Protein AF-A0A1F9Q7R7-F1 (afdb_monomer_lite)

Radius of gyration: 13.86 Å; chains: 1; bounding box: 33×19×38 Å

Secondary structure (DSSP, 8-state):
-EEEEEEETTTTEEEEEEEEEPP-SSSS--EEEEEEESSS--EEEEEE-TT--HHHHHHHHHHHHHHHHSTT-SEEEEEETTTTEEEEEE-

pLDDT: mean 95.96, std 4.33, range [73.25, 98.69]

Foldseek 3Di:
DDWDWDADDVVRKTKTKDWDFDDDPQDRGKIWMWIDIPVGFIEIEIEQDQPHDPVRVVVLVVVQVVPQPDPGHQKYWGHYNNVRDTDMDHD

Sequence (91 aa):
MRHKNIYYDTDDITEAQTEELFLCGSCRGLLKVVSRTTKNPACLGIEIPLHACDACRSLGYSIYEEAQVKEGYRFAQFINRRDKEYSRHGF

Structure (mmCIF, N/CA/C/O backbone):
data_AF-A0A1F9Q7R7-F1
#
_entry.id   AF-A0A1F9Q7R7-F1
#
loop_
_atom_site.group_PDB
_atom_site.id
_atom_site.type_symbol
_atom_site.label_atom_id
_atom_site.label_alt_id
_atom_site.label_comp_id
_atom_site.label_asym_id
_atom_site.label_entity_id
_atom_site.label_seq_id
_atom_site.pdbx_PDB_ins_code
_atom_site.Cartn_x
_atom_site.Cartn_y
_atom_site.Cartn_z
_atom_site.occupancy
_atom_site.B_iso_or_equiv
_atom_site.auth_seq_id
_atom_site.auth_comp_id
_atom_site.auth_asym_id
_atom_site.auth_atom_id
_atom_site.pdbx_PDB_model_num
ATOM 1 N N . MET A 1 1 ? -9.502 -9.637 -5.427 1.00 92.88 1 MET A N 1
ATOM 2 C CA . MET A 1 1 ? -8.216 -9.296 -6.070 1.00 92.88 1 MET A CA 1
ATOM 3 C C . MET A 1 1 ? -8.505 -8.737 -7.450 1.00 92.88 1 MET A C 1
ATOM 5 O O . MET A 1 1 ? -9.425 -9.226 -8.097 1.00 92.88 1 MET A O 1
ATOM 9 N N . ARG A 1 2 ? -7.775 -7.706 -7.876 1.00 97.69 2 ARG A N 1
ATOM 10 C CA . ARG A 1 2 ? -7.893 -7.096 -9.204 1.00 97.69 2 ARG A CA 1
ATOM 11 C C . ARG A 1 2 ? -6.508 -6.972 -9.826 1.00 97.69 2 ARG A C 1
ATOM 13 O O . ARG A 1 2 ? -5.570 -6.561 -9.152 1.00 97.69 2 ARG A O 1
ATOM 20 N N . HIS A 1 3 ? -6.408 -7.274 -11.115 1.00 97.88 3 HIS A N 1
ATOM 21 C CA . HIS A 1 3 ? -5.190 -7.073 -11.895 1.00 97.88 3 HIS A CA 1
ATOM 22 C C . HIS A 1 3 ? -5.394 -5.937 -12.893 1.00 97.88 3 HIS A C 1
ATOM 24 O O . HIS A 1 3 ? -6.472 -5.801 -13.479 1.00 97.88 3 HIS A O 1
ATOM 30 N N . LYS A 1 4 ? -4.361 -5.121 -13.083 1.00 97.50 4 LYS A N 1
ATOM 31 C CA . LYS A 1 4 ? -4.307 -4.063 -14.090 1.00 97.50 4 LYS A CA 1
ATOM 32 C C . LYS A 1 4 ? -2.984 -4.148 -14.837 1.00 97.50 4 LYS A C 1
ATOM 34 O O . LYS A 1 4 ? -1.948 -4.392 -14.226 1.00 97.50 4 LYS A O 1
ATOM 39 N N . ASN A 1 5 ? -3.043 -3.865 -16.131 1.00 96.94 5 ASN A N 1
ATOM 40 C CA . ASN A 1 5 ? -1.877 -3.546 -16.941 1.00 96.94 5 ASN A CA 1
ATOM 41 C C . ASN A 1 5 ? -2.035 -2.089 -17.378 1.00 96.94 5 ASN A C 1
ATOM 43 O O . ASN A 1 5 ? -3.043 -1.750 -17.999 1.00 96.94 5 ASN A O 1
ATOM 47 N N . ILE A 1 6 ? -1.099 -1.231 -16.985 1.00 96.31 6 ILE A N 1
ATOM 48 C CA . ILE A 1 6 ? -1.148 0.214 -17.219 1.00 96.31 6 ILE A CA 1
ATOM 49 C C . ILE A 1 6 ? 0.033 0.570 -18.116 1.00 96.31 6 ILE A C 1
ATOM 51 O O . ILE A 1 6 ? 1.163 0.198 -17.812 1.00 96.31 6 ILE A O 1
ATOM 55 N N . TYR A 1 7 ? -0.233 1.258 -19.221 1.00 96.62 7 TYR A N 1
ATOM 56 C CA . TYR A 1 7 ? 0.795 1.724 -20.146 1.00 96.62 7 TYR A CA 1
ATOM 57 C C . TYR A 1 7 ? 0.968 3.237 -20.006 1.00 96.62 7 TYR A C 1
ATOM 59 O O . TYR A 1 7 ? -0.017 3.975 -20.051 1.00 96.62 7 TYR A O 1
ATOM 67 N N . TYR A 1 8 ? 2.213 3.670 -19.829 1.00 94.62 8 TYR A N 1
ATOM 68 C CA . TYR A 1 8 ? 2.630 5.066 -19.764 1.00 94.62 8 TYR A CA 1
ATOM 69 C C . TYR A 1 8 ? 3.435 5.372 -21.032 1.00 94.62 8 TYR A C 1
ATOM 71 O O . TYR A 1 8 ? 4.548 4.871 -21.196 1.00 94.62 8 TYR A O 1
ATOM 79 N N . ASP A 1 9 ? 2.862 6.164 -21.935 1.00 95.06 9 ASP A N 1
ATOM 80 C CA . ASP A 1 9 ? 3.350 6.391 -23.299 1.00 95.06 9 ASP A CA 1
ATOM 81 C C . ASP A 1 9 ? 4.578 7.303 -23.376 1.00 95.06 9 ASP A C 1
ATOM 83 O O . ASP A 1 9 ? 5.470 7.039 -24.177 1.00 95.06 9 ASP A O 1
ATOM 87 N N . THR A 1 10 ? 4.667 8.320 -22.516 1.00 94.19 10 THR A N 1
ATOM 88 C CA . THR A 1 10 ? 5.809 9.253 -22.486 1.00 94.19 10 THR A CA 1
ATOM 89 C C . THR A 1 10 ? 7.145 8.545 -22.267 1.00 94.19 10 THR A C 1
ATOM 91 O O . THR A 1 10 ? 8.141 8.894 -22.897 1.00 94.19 10 THR A O 1
ATOM 94 N N . ASP A 1 11 ? 7.161 7.543 -21.385 1.00 92.12 11 ASP A N 1
ATOM 95 C CA . ASP A 1 11 ? 8.378 6.831 -20.995 1.00 92.12 11 ASP A CA 1
ATOM 96 C C . ASP A 1 11 ? 8.445 5.405 -21.559 1.00 92.12 11 ASP A C 1
ATOM 98 O O . ASP A 1 11 ? 9.408 4.700 -21.262 1.00 92.12 11 ASP A O 1
ATOM 102 N N . ASP A 1 12 ? 7.456 4.952 -22.333 1.00 94.00 12 ASP A N 1
ATOM 103 C CA . ASP A 1 12 ? 7.325 3.555 -22.780 1.00 94.00 12 ASP A CA 1
ATOM 104 C C . ASP A 1 12 ? 7.477 2.557 -21.607 1.00 94.00 12 ASP A C 1
ATOM 106 O O . ASP A 1 12 ? 8.376 1.709 -21.538 1.00 94.00 12 ASP A O 1
ATOM 110 N N . ILE A 1 13 ? 6.635 2.734 -20.584 1.00 95.88 13 ILE A N 1
ATOM 111 C CA . ILE A 1 13 ? 6.615 1.895 -19.380 1.00 95.88 13 ILE A CA 1
ATOM 112 C C . ILE A 1 13 ? 5.301 1.130 -19.336 1.00 95.88 13 ILE A C 1
ATOM 114 O O . ILE A 1 13 ? 4.224 1.716 -19.390 1.00 95.88 13 ILE A O 1
ATOM 118 N N . THR A 1 14 ? 5.386 -0.185 -19.141 1.00 96.88 14 THR A N 1
ATOM 119 C CA . THR A 1 14 ? 4.221 -0.995 -18.771 1.00 96.88 14 THR A CA 1
ATOM 120 C C . THR A 1 14 ? 4.324 -1.383 -17.305 1.00 96.88 14 THR A C 1
ATOM 122 O O . THR A 1 14 ? 5.327 -1.954 -16.878 1.00 96.88 14 THR A O 1
ATOM 125 N N . GLU A 1 15 ? 3.284 -1.089 -16.535 1.00 97.25 15 GLU A N 1
ATOM 126 C CA . GLU A 1 15 ? 3.106 -1.502 -15.149 1.00 97.25 15 GLU A CA 1
ATOM 127 C C . GLU A 1 15 ? 2.111 -2.661 -15.070 1.00 97.25 15 GLU A C 1
ATOM 129 O O . GLU A 1 15 ? 0.973 -2.552 -15.527 1.00 97.25 15 GLU A O 1
ATOM 134 N N . ALA A 1 16 ? 2.520 -3.751 -14.426 1.00 97.94 16 ALA A N 1
ATOM 135 C CA . ALA A 1 16 ? 1.618 -4.795 -13.968 1.00 97.94 16 ALA A CA 1
ATOM 136 C C . ALA A 1 16 ? 1.314 -4.555 -12.484 1.00 97.94 16 ALA A C 1
ATOM 138 O O . ALA A 1 16 ? 2.195 -4.672 -11.628 1.00 97.94 16 ALA A O 1
ATOM 139 N N . GLN A 1 17 ? 0.060 -4.229 -12.187 1.00 98.06 17 GLN A N 1
ATOM 140 C CA . GLN A 1 17 ? -0.404 -3.876 -10.852 1.00 98.06 17 GLN A CA 1
ATOM 141 C C . GLN A 1 17 ? -1.414 -4.910 -10.347 1.00 98.06 17 GLN A C 1
ATOM 143 O O . GLN A 1 17 ? -2.354 -5.294 -11.046 1.00 98.06 17 GLN A O 1
ATOM 148 N N . THR A 1 18 ? -1.222 -5.359 -9.112 1.00 98.31 18 THR A N 1
ATOM 149 C CA . THR A 1 18 ? -2.114 -6.273 -8.400 1.00 98.31 18 THR A CA 1
ATOM 150 C C . THR A 1 18 ? -2.662 -5.578 -7.163 1.00 98.31 18 THR A C 1
ATOM 152 O O . THR A 1 18 ? -1.898 -5.197 -6.282 1.00 98.31 18 THR A O 1
ATOM 155 N N . GLU A 1 19 ? -3.982 -5.430 -7.095 1.00 98.25 19 GLU A N 1
ATOM 156 C CA . GLU A 1 19 ? -4.703 -4.821 -5.978 1.00 98.25 19 GLU A CA 1
ATOM 157 C C . GLU A 1 19 ? -5.447 -5.901 -5.176 1.00 98.25 19 GLU A C 1
ATOM 159 O O . GLU A 1 19 ? -6.296 -6.643 -5.691 1.00 98.25 19 GLU A O 1
ATOM 164 N N . GLU A 1 20 ? -5.154 -5.972 -3.884 1.00 98.25 20 GLU A N 1
ATOM 165 C CA . GLU A 1 20 ? -5.762 -6.878 -2.918 1.00 98.25 20 GLU A CA 1
ATOM 166 C C . GLU A 1 20 ? -6.456 -6.055 -1.832 1.00 98.25 20 GLU A C 1
ATOM 168 O O . GLU A 1 20 ? -5.816 -5.329 -1.076 1.00 98.25 20 GLU A O 1
ATOM 173 N N . LEU A 1 21 ? -7.782 -6.163 -1.755 1.00 97.69 21 LEU A N 1
ATOM 174 C CA . LEU A 1 21 ? -8.560 -5.603 -0.656 1.00 97.69 21 LEU A CA 1
ATOM 175 C C . LEU A 1 21 ? -8.870 -6.725 0.335 1.00 97.69 21 LEU A C 1
ATOM 177 O O . LEU A 1 21 ? -9.500 -7.717 -0.038 1.00 97.69 21 LEU A O 1
ATOM 181 N N . PHE A 1 22 ? -8.442 -6.567 1.583 1.00 96.81 22 PHE A N 1
ATOM 182 C CA . PHE A 1 22 ? -8.766 -7.509 2.648 1.00 96.81 22 PHE A CA 1
ATOM 183 C C . PHE A 1 22 ? -10.241 -7.389 3.019 1.00 96.81 22 PHE A C 1
ATOM 185 O O . PHE A 1 22 ? -10.697 -6.331 3.451 1.00 96.81 22 PHE A O 1
ATOM 192 N N . LEU A 1 23 ? -10.984 -8.485 2.866 1.00 96.31 23 LEU A N 1
ATOM 193 C CA . LEU A 1 23 ? -12.394 -8.525 3.227 1.00 96.31 23 LEU A CA 1
ATOM 194 C C . LEU A 1 23 ? -12.536 -8.411 4.749 1.00 96.31 23 LEU A C 1
ATOM 196 O O . LEU A 1 23 ? -12.065 -9.267 5.494 1.00 96.31 23 LEU A O 1
ATOM 200 N N . CYS A 1 24 ? -13.192 -7.348 5.206 1.00 97.25 24 CYS A N 1
ATOM 201 C CA . CYS A 1 24 ? -13.409 -7.079 6.619 1.00 97.25 24 CYS A CA 1
ATOM 202 C C . CYS A 1 24 ? -14.899 -6.857 6.880 1.00 97.25 24 CYS A C 1
ATOM 204 O O . CYS A 1 24 ? -15.544 -6.092 6.17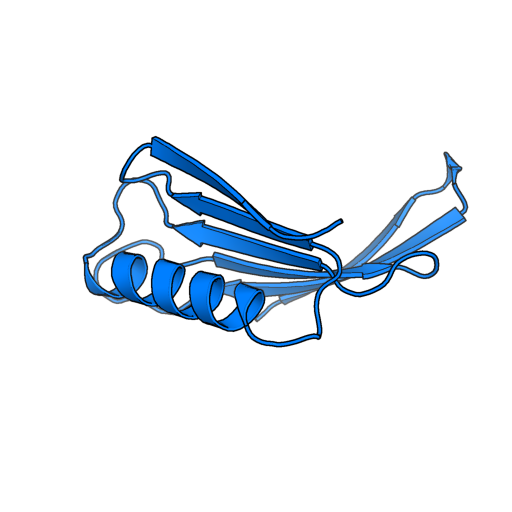2 1.00 97.25 24 CYS A O 1
ATOM 206 N N . GLY A 1 25 ? -15.437 -7.487 7.927 1.00 97.38 25 GLY A N 1
ATOM 207 C CA . GLY A 1 25 ? -16.827 -7.278 8.348 1.00 97.38 25 GLY A CA 1
ATOM 208 C C . GLY A 1 25 ? -17.067 -5.978 9.126 1.00 97.38 25 GLY A C 1
ATOM 209 O O . GLY A 1 25 ? -18.211 -5.655 9.419 1.00 97.38 25 GLY A O 1
ATOM 210 N N . SER A 1 26 ? -16.009 -5.242 9.488 1.00 97.88 26 SER A N 1
ATOM 211 C CA . SER A 1 26 ? -16.090 -4.097 10.415 1.00 97.88 26 SER A CA 1
ATOM 212 C C . SER A 1 26 ? -15.610 -2.769 9.826 1.00 97.88 26 SER A C 1
ATOM 214 O O . SER A 1 26 ? -15.772 -1.732 10.460 1.00 97.88 26 SER A O 1
ATOM 216 N N . CYS A 1 27 ? -14.982 -2.770 8.649 1.00 97.81 27 CYS A N 1
ATOM 217 C CA . CYS A 1 27 ? -14.550 -1.553 7.957 1.00 97.81 27 CYS A CA 1
ATOM 218 C C . CYS A 1 27 ? -14.368 -1.825 6.454 1.00 97.81 27 CYS A C 1
ATOM 220 O O . CYS A 1 27 ? -14.555 -2.951 6.002 1.00 97.81 27 CYS A O 1
ATOM 222 N N . ARG A 1 28 ? -13.940 -0.815 5.679 1.00 96.38 28 ARG A N 1
ATOM 223 C CA . ARG A 1 28 ? -13.672 -0.949 4.228 1.00 96.38 28 ARG A CA 1
ATOM 224 C C . ARG A 1 28 ? -12.615 -2.017 3.891 1.00 96.38 28 ARG A C 1
ATOM 226 O O . ARG A 1 28 ? -12.550 -2.456 2.749 1.00 96.38 28 ARG A O 1
ATOM 233 N N . GLY A 1 29 ? -11.789 -2.407 4.859 1.00 97.94 29 GLY A N 1
ATOM 234 C CA . GLY A 1 29 ? -10.674 -3.320 4.645 1.00 97.94 29 GLY A CA 1
ATOM 235 C C . GLY A 1 29 ? -9.373 -2.607 4.281 1.00 97.94 29 GLY A C 1
ATOM 236 O O . GLY A 1 29 ? -9.370 -1.474 3.790 1.00 97.94 29 GLY A O 1
ATOM 237 N N . LEU A 1 30 ? -8.262 -3.287 4.556 1.00 98.38 30 LEU A N 1
ATOM 238 C CA . LEU A 1 30 ? -6.912 -2.877 4.177 1.00 98.38 30 LEU A CA 1
ATOM 239 C C . LEU A 1 30 ? -6.728 -3.046 2.663 1.00 98.38 30 LEU A C 1
ATOM 241 O O . LEU A 1 30 ? -7.064 -4.102 2.126 1.00 98.38 30 LEU A O 1
ATOM 245 N N . LEU A 1 31 ? -6.175 -2.040 1.987 1.00 98.62 31 LEU A N 1
ATOM 246 C CA . LEU A 1 31 ? -5.775 -2.156 0.585 1.00 98.62 31 LEU A CA 1
ATOM 247 C C . LEU A 1 31 ? -4.272 -2.422 0.507 1.00 98.62 31 LEU A C 1
ATOM 249 O O . LEU A 1 31 ? -3.474 -1.682 1.077 1.00 98.62 31 LEU A O 1
ATOM 253 N N . LYS A 1 32 ? -3.896 -3.452 -0.241 1.00 98.44 32 LYS A N 1
ATOM 254 C CA . LYS A 1 32 ? -2.522 -3.768 -0.613 1.00 98.44 32 LYS A CA 1
ATOM 255 C C . LYS A 1 32 ? -2.401 -3.689 -2.131 1.00 98.44 32 LYS A C 1
ATOM 257 O O . LYS A 1 32 ? -3.228 -4.237 -2.855 1.00 98.44 32 LYS A O 1
ATOM 262 N N . VAL A 1 33 ? -1.368 -3.017 -2.612 1.00 98.44 33 VAL A N 1
ATOM 263 C CA . VAL A 1 33 ? -1.061 -2.879 -4.033 1.00 98.44 33 VAL A CA 1
ATOM 264 C C . VAL A 1 33 ? 0.370 -3.330 -4.257 1.00 98.44 33 VAL A C 1
ATOM 266 O O . VAL A 1 33 ? 1.283 -2.839 -3.604 1.00 98.44 33 VAL A O 1
ATOM 269 N N . VAL A 1 34 ? 0.575 -4.256 -5.183 1.00 97.69 34 VAL A N 1
ATOM 270 C CA . VAL A 1 34 ? 1.907 -4.607 -5.676 1.00 97.69 34 VAL A CA 1
ATOM 271 C C . VAL A 1 34 ? 2.009 -4.132 -7.111 1.00 97.69 34 VAL A C 1
ATOM 273 O O . VAL A 1 34 ? 1.188 -4.501 -7.949 1.00 97.69 34 VAL A O 1
ATOM 276 N N . SER A 1 35 ? 3.012 -3.312 -7.383 1.00 97.12 35 SER A N 1
ATOM 277 C CA . SER A 1 35 ? 3.273 -2.732 -8.694 1.00 97.12 35 SER A CA 1
ATOM 278 C C . SER A 1 35 ? 4.646 -3.171 -9.166 1.00 97.12 35 SER A C 1
ATOM 280 O O . SER A 1 35 ? 5.603 -3.105 -8.405 1.00 97.12 35 SER A O 1
ATOM 282 N N . ARG A 1 36 ? 4.765 -3.634 -10.406 1.00 96.38 36 ARG A N 1
ATOM 283 C CA . ARG A 1 36 ? 6.056 -3.892 -11.058 1.00 96.38 36 ARG A CA 1
ATOM 284 C C . ARG A 1 36 ? 6.016 -3.295 -12.448 1.00 96.38 36 ARG A C 1
ATOM 286 O O . ARG A 1 36 ? 4.963 -3.337 -13.085 1.00 96.38 36 ARG A O 1
ATOM 293 N N . THR A 1 37 ? 7.139 -2.796 -12.941 1.00 95.44 37 THR A N 1
ATOM 294 C CA . THR A 1 37 ? 7.184 -2.238 -14.293 1.00 95.44 37 THR A CA 1
ATOM 295 C C . THR A 1 37 ? 8.233 -2.920 -15.151 1.00 95.44 37 THR A C 1
ATOM 297 O O . THR A 1 37 ? 9.070 -3.673 -14.660 1.00 95.44 37 THR A O 1
ATOM 300 N N . THR A 1 38 ? 8.202 -2.646 -16.451 1.00 92.81 38 THR A N 1
ATOM 301 C CA . THR A 1 38 ? 9.249 -3.074 -17.389 1.00 92.81 38 THR A CA 1
ATOM 302 C C . THR A 1 38 ? 10.630 -2.514 -17.046 1.00 92.81 38 THR A C 1
ATOM 304 O O . THR A 1 38 ? 11.631 -3.087 -17.467 1.00 92.81 38 THR A O 1
ATOM 307 N N . LYS A 1 39 ? 10.699 -1.418 -16.278 1.00 90.88 39 LYS A N 1
ATOM 308 C CA . LYS A 1 39 ? 11.950 -0.719 -15.943 1.00 90.88 39 LYS A CA 1
ATOM 309 C C . LYS A 1 39 ? 12.367 -0.837 -14.477 1.00 90.88 39 LYS A C 1
ATOM 311 O O . LYS A 1 39 ? 13.536 -0.623 -14.177 1.00 90.88 39 LYS A O 1
ATOM 316 N N . ASN A 1 40 ? 11.444 -1.150 -13.568 1.00 89.56 40 ASN A N 1
ATOM 317 C CA . ASN A 1 40 ? 11.694 -1.140 -12.128 1.00 89.56 40 ASN A CA 1
ATOM 318 C C . ASN A 1 40 ? 11.253 -2.450 -11.456 1.00 89.56 40 ASN A C 1
ATOM 320 O O . ASN A 1 40 ? 10.219 -3.012 -11.836 1.00 89.56 40 ASN A O 1
ATOM 324 N N . PRO A 1 41 ? 11.982 -2.904 -10.412 1.00 92.75 41 PRO A N 1
ATOM 325 C CA . PRO A 1 41 ? 11.540 -4.007 -9.564 1.00 92.75 41 PRO A CA 1
ATOM 326 C C . PRO A 1 41 ? 10.190 -3.723 -8.898 1.00 92.75 41 PRO A C 1
ATOM 328 O O . PRO A 1 41 ? 9.686 -2.599 -8.917 1.00 92.75 41 PRO A O 1
ATOM 331 N N . ALA A 1 42 ? 9.617 -4.752 -8.273 1.00 95.56 42 ALA A N 1
ATOM 332 C CA . ALA A 1 42 ? 8.340 -4.620 -7.594 1.00 95.56 42 ALA A CA 1
ATOM 333 C C . ALA A 1 42 ? 8.397 -3.588 -6.453 1.00 95.56 42 ALA A C 1
ATOM 335 O O . ALA A 1 42 ? 9.370 -3.510 -5.706 1.00 95.56 42 ALA A O 1
ATOM 336 N N . CYS A 1 43 ? 7.314 -2.845 -6.286 1.00 96.94 43 CYS A N 1
ATOM 337 C CA . CYS A 1 43 ? 7.044 -1.940 -5.183 1.00 96.94 43 CYS A CA 1
ATOM 338 C C . CYS A 1 43 ? 5.750 -2.371 -4.488 1.00 96.94 43 CYS A C 1
ATOM 340 O O . CYS A 1 43 ? 4.820 -2.876 -5.124 1.00 96.94 43 CYS A O 1
ATOM 342 N N . LEU A 1 44 ? 5.689 -2.136 -3.184 1.00 98.06 44 LEU A N 1
ATOM 343 C CA . LEU A 1 44 ? 4.541 -2.416 -2.336 1.00 98.06 44 LEU A CA 1
ATOM 344 C C . LEU A 1 44 ? 3.886 -1.105 -1.895 1.00 98.06 44 LEU A C 1
ATOM 346 O O . LEU A 1 44 ? 4.567 -0.167 -1.493 1.00 98.06 44 LEU A O 1
ATOM 350 N N . GLY A 1 45 ? 2.562 -1.055 -1.934 1.00 98.19 45 GLY A N 1
ATOM 351 C CA . GLY A 1 45 ? 1.740 -0.010 -1.341 1.00 98.19 45 GLY A CA 1
ATOM 352 C C . GLY A 1 45 ? 0.732 -0.621 -0.375 1.00 98.19 45 GLY A C 1
ATOM 353 O O . GLY A 1 45 ? 0.069 -1.602 -0.705 1.00 98.19 45 GLY A O 1
ATOM 354 N N . ILE A 1 46 ? 0.609 -0.045 0.815 1.00 98.50 46 ILE A N 1
ATOM 355 C CA . ILE A 1 46 ? -0.331 -0.466 1.854 1.00 98.50 46 ILE A CA 1
ATOM 356 C C . ILE A 1 46 ? -1.128 0.762 2.292 1.00 98.50 46 ILE A C 1
ATOM 358 O O . ILE A 1 46 ? -0.545 1.780 2.665 1.00 98.50 46 ILE A O 1
ATOM 362 N N . GLU A 1 47 ? -2.457 0.667 2.276 1.00 98.69 47 GLU A N 1
ATOM 363 C CA . GLU A 1 47 ? -3.355 1.714 2.761 1.00 98.69 47 GLU A CA 1
ATOM 364 C C . GLU A 1 47 ? -4.317 1.172 3.828 1.00 98.69 47 GLU A C 1
ATOM 366 O O . GLU A 1 47 ? -5.252 0.420 3.526 1.00 98.69 47 GLU A O 1
ATOM 371 N N . ILE A 1 48 ? -4.134 1.628 5.071 1.00 98.69 48 ILE A N 1
ATOM 372 C CA . ILE A 1 48 ? -5.121 1.491 6.149 1.00 98.69 48 ILE A CA 1
ATOM 373 C C . ILE A 1 48 ? -6.170 2.607 5.969 1.00 98.69 48 ILE A C 1
ATOM 375 O O . ILE A 1 48 ? -5.806 3.791 5.951 1.00 98.69 48 ILE A O 1
ATOM 379 N N . PRO A 1 49 ? -7.472 2.278 5.836 1.00 98.00 49 PRO A N 1
ATOM 380 C CA . PRO A 1 49 ? -8.518 3.276 5.616 1.00 98.00 49 PRO A CA 1
ATOM 381 C C . PRO A 1 49 ? -8.759 4.156 6.855 1.00 98.00 49 PRO A C 1
ATOM 383 O O . PRO A 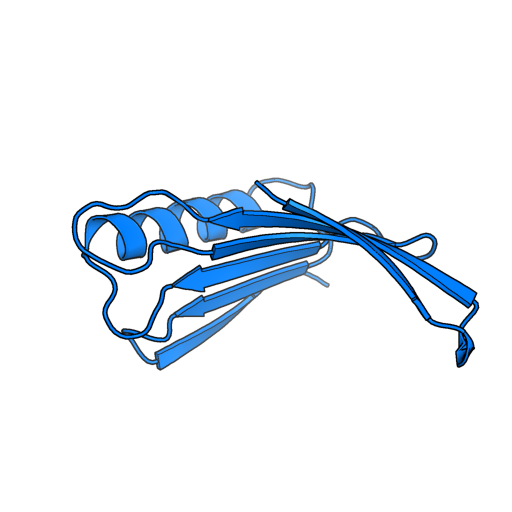1 49 ? -8.438 3.777 7.977 1.00 98.00 49 PRO A O 1
ATOM 386 N N . LEU A 1 50 ? -9.394 5.318 6.656 1.00 98.00 50 LEU A N 1
ATOM 387 C CA . LEU A 1 50 ? -9.620 6.328 7.705 1.00 98.00 50 LEU A CA 1
ATOM 388 C C . LEU A 1 50 ? -10.349 5.782 8.951 1.00 98.00 50 LEU A C 1
ATOM 390 O O . LEU A 1 50 ? -10.017 6.154 10.069 1.00 98.00 50 LEU A O 1
ATOM 394 N N . HIS A 1 51 ? -11.312 4.877 8.763 1.00 97.38 51 HIS A N 1
ATOM 395 C CA . HIS A 1 51 ? -12.093 4.248 9.838 1.00 97.38 51 HIS A CA 1
ATOM 396 C C . HIS A 1 51 ? -11.750 2.759 10.001 1.00 97.38 51 HIS A C 1
ATOM 398 O O . HIS A 1 51 ? -12.634 1.916 10.143 1.00 97.38 51 HIS A O 1
ATOM 404 N N . ALA A 1 52 ? -10.469 2.404 9.889 1.00 98.25 52 ALA A N 1
ATOM 405 C CA . ALA A 1 52 ? -10.035 1.019 10.030 1.00 98.25 52 ALA A CA 1
ATOM 406 C C . ALA A 1 52 ? -10.309 0.463 11.435 1.00 98.25 52 ALA A C 1
ATOM 408 O O . ALA A 1 52 ? -9.979 1.094 12.439 1.00 98.25 52 ALA A O 1
ATOM 409 N N . CYS A 1 53 ? -10.819 -0.767 11.509 1.00 98.50 53 CYS A N 1
ATOM 410 C CA . CYS A 1 53 ? -10.825 -1.519 12.762 1.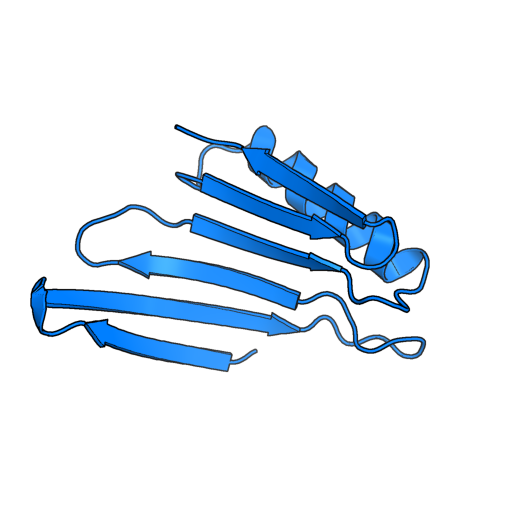00 98.50 53 CYS A CA 1
ATOM 411 C C . CYS A 1 53 ? -9.392 -1.888 13.185 1.00 98.50 53 CYS A C 1
ATOM 413 O O . CYS A 1 53 ? -8.460 -1.840 12.375 1.00 98.50 53 CYS A O 1
ATOM 415 N N . ASP A 1 54 ? -9.210 -2.291 14.444 1.00 98.44 54 ASP A N 1
ATOM 416 C CA . ASP A 1 54 ? -7.889 -2.667 14.966 1.00 98.44 54 ASP A CA 1
ATOM 417 C C . ASP A 1 54 ? -7.270 -3.841 14.205 1.00 98.44 54 ASP A C 1
ATOM 419 O O . ASP A 1 54 ? -6.073 -3.832 13.949 1.00 98.44 54 ASP A O 1
ATOM 423 N N . ALA A 1 55 ? -8.081 -4.795 13.737 1.00 98.31 55 ALA A N 1
ATOM 424 C CA . ALA A 1 55 ? -7.586 -5.917 12.942 1.00 98.31 55 ALA A CA 1
ATOM 425 C C . ALA A 1 55 ? -6.957 -5.463 11.611 1.00 98.31 55 ALA A C 1
ATOM 427 O O . ALA A 1 55 ? -5.851 -5.883 11.278 1.00 98.31 55 ALA A O 1
ATOM 428 N N . CYS A 1 56 ? -7.619 -4.569 10.864 1.00 98.38 56 CYS A N 1
ATOM 429 C CA . CYS A 1 56 ? -7.063 -4.036 9.614 1.00 98.38 56 CYS A CA 1
ATOM 430 C C . CYS A 1 56 ? -5.857 -3.127 9.862 1.00 98.38 56 CYS A C 1
ATOM 432 O O . CYS A 1 56 ? -4.924 -3.128 9.061 1.00 98.38 56 CYS A O 1
ATOM 434 N N . ARG A 1 57 ? -5.864 -2.375 10.970 1.00 98.31 57 ARG A N 1
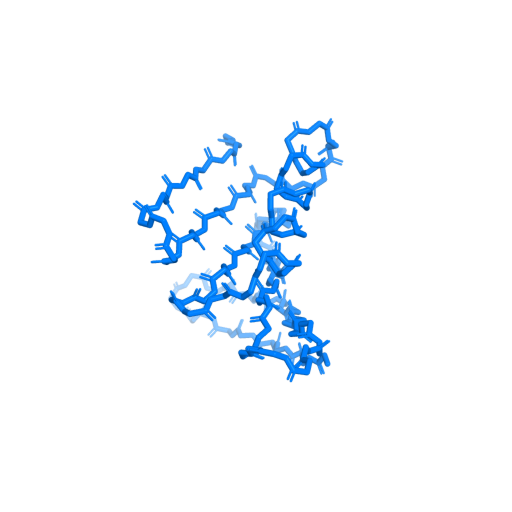ATOM 435 C CA . ARG A 1 57 ? -4.723 -1.563 11.392 1.00 98.31 57 ARG A CA 1
ATOM 436 C C . ARG A 1 57 ? -3.502 -2.447 11.657 1.00 98.31 57 ARG A C 1
ATOM 438 O O . ARG A 1 57 ? -2.473 -2.254 11.020 1.00 98.31 57 ARG A O 1
ATOM 445 N N . SER A 1 58 ? -3.631 -3.435 12.542 1.00 98.44 58 SER A N 1
ATOM 446 C CA . SER A 1 58 ? -2.543 -4.346 12.917 1.00 98.44 58 SER A CA 1
ATOM 447 C C . SER A 1 58 ? -2.026 -5.154 11.731 1.00 98.44 58 SER A C 1
ATOM 449 O O . SER A 1 58 ? -0.818 -5.301 11.573 1.00 98.44 58 SER A O 1
ATOM 451 N N . LEU A 1 59 ? -2.920 -5.618 10.852 1.00 98.44 59 LEU A N 1
ATOM 452 C CA . LEU A 1 59 ? -2.525 -6.300 9.622 1.00 98.44 59 LEU A CA 1
ATOM 453 C C . LEU A 1 59 ? -1.702 -5.390 8.699 1.00 98.44 59 LEU A C 1
ATOM 455 O O . LEU A 1 59 ? -0.711 -5.836 8.130 1.00 98.44 59 LEU A O 1
ATOM 459 N N . GLY A 1 60 ? -2.086 -4.116 8.568 1.00 98.25 60 GLY A N 1
ATOM 460 C CA . GLY A 1 60 ? -1.336 -3.145 7.774 1.00 98.25 60 GLY A CA 1
ATOM 461 C C . GLY A 1 60 ? 0.097 -2.964 8.271 1.00 98.25 60 GLY A C 1
ATOM 462 O O . GLY A 1 60 ? 1.019 -3.022 7.459 1.00 98.25 60 GLY A O 1
ATOM 463 N N . TYR A 1 61 ? 0.286 -2.804 9.586 1.00 98.44 61 TYR A N 1
ATOM 464 C CA . TYR A 1 61 ? 1.624 -2.737 10.189 1.00 98.44 61 TYR A CA 1
ATOM 465 C C . TYR A 1 61 ? 2.406 -4.031 9.983 1.00 98.44 61 TYR A C 1
ATOM 467 O O . TYR A 1 61 ? 3.534 -3.977 9.512 1.00 98.44 61 TYR A O 1
ATOM 475 N N . SER A 1 62 ? 1.787 -5.189 10.230 1.00 98.12 62 SER A N 1
ATOM 476 C CA . SER A 1 62 ? 2.446 -6.488 10.063 1.00 98.12 62 SER A CA 1
ATOM 477 C C . SER A 1 62 ? 2.975 -6.701 8.640 1.00 98.12 62 SER A C 1
ATOM 479 O O . SER A 1 62 ? 4.117 -7.122 8.476 1.00 98.12 62 SER A O 1
ATOM 481 N N . ILE A 1 63 ? 2.189 -6.364 7.610 1.00 97.69 63 ILE A N 1
ATOM 482 C CA . ILE A 1 63 ? 2.630 -6.477 6.209 1.00 97.69 63 ILE A CA 1
ATOM 483 C C . ILE A 1 63 ? 3.755 -5.476 5.911 1.00 97.69 63 ILE A C 1
ATOM 485 O O . ILE A 1 63 ? 4.680 -5.792 5.162 1.00 97.69 63 ILE A O 1
ATOM 489 N N . TYR A 1 64 ? 3.683 -4.266 6.472 1.00 97.44 64 TYR A N 1
ATOM 490 C CA . TYR A 1 64 ? 4.711 -3.251 6.260 1.00 97.44 64 TYR A CA 1
ATOM 491 C C . TYR A 1 64 ? 6.040 -3.646 6.906 1.00 97.44 64 TYR A C 1
ATOM 493 O O . TYR A 1 64 ? 7.068 -3.592 6.241 1.00 97.44 64 TYR A O 1
ATOM 501 N N . GLU A 1 65 ? 6.017 -4.098 8.159 1.00 96.19 65 GLU A N 1
ATOM 502 C CA . GLU A 1 65 ? 7.185 -4.596 8.892 1.00 96.19 65 GLU A CA 1
ATOM 503 C C . GLU A 1 65 ? 7.824 -5.793 8.178 1.00 96.19 65 GLU A C 1
ATOM 505 O O . GLU A 1 65 ? 9.037 -5.826 7.978 1.00 96.19 65 GLU A O 1
ATOM 510 N N . GLU A 1 66 ? 7.014 -6.744 7.702 1.00 95.44 66 GLU A N 1
ATOM 511 C CA . GLU A 1 66 ? 7.506 -7.881 6.922 1.00 95.44 66 GLU A CA 1
ATOM 512 C C . GLU A 1 66 ? 8.240 -7.427 5.649 1.00 95.44 66 GLU A C 1
ATOM 514 O O . GLU A 1 66 ? 9.292 -7.975 5.309 1.00 95.44 66 GLU A O 1
ATOM 519 N N . ALA A 1 67 ? 7.726 -6.399 4.970 1.00 94.56 67 ALA A N 1
ATOM 520 C CA . ALA A 1 67 ? 8.337 -5.839 3.768 1.00 94.56 67 ALA A CA 1
ATOM 521 C C . ALA A 1 67 ? 9.636 -5.055 4.030 1.00 94.56 67 ALA A C 1
ATOM 523 O O . ALA A 1 67 ? 10.384 -4.823 3.086 1.00 94.56 67 ALA A O 1
ATOM 524 N N . GLN A 1 68 ? 9.910 -4.647 5.274 1.00 93.50 68 GLN A N 1
ATOM 525 C CA . GLN A 1 68 ? 11.186 -4.025 5.654 1.00 93.50 68 GLN A CA 1
ATOM 526 C C . GLN A 1 68 ? 12.287 -5.060 5.892 1.00 93.50 68 GLN A C 1
ATOM 528 O O . GLN A 1 68 ? 13.465 -4.772 5.705 1.00 93.50 68 GLN A O 1
ATOM 533 N N . VAL A 1 69 ? 11.909 -6.260 6.337 1.00 90.75 69 VAL A N 1
ATOM 534 C CA . VAL A 1 69 ? 12.860 -7.332 6.658 1.00 90.75 69 VAL A CA 1
ATOM 535 C C . VAL A 1 69 ? 13.154 -8.196 5.435 1.00 90.75 69 VAL A C 1
ATOM 537 O O . VAL A 1 69 ? 14.282 -8.649 5.252 1.00 90.75 69 VAL A O 1
ATOM 540 N N . LYS A 1 70 ? 12.143 -8.459 4.600 1.00 84.19 70 LYS A N 1
ATOM 541 C CA . LYS A 1 70 ? 12.299 -9.299 3.412 1.00 84.19 70 LYS A CA 1
ATOM 542 C C . LYS A 1 70 ? 12.808 -8.489 2.227 1.00 84.19 70 LYS A C 1
ATOM 544 O O . LYS A 1 70 ? 12.169 -7.534 1.795 1.00 84.19 70 LYS A O 1
ATOM 549 N N . GLU A 1 71 ? 13.893 -8.956 1.620 1.00 74.44 71 GLU A N 1
ATOM 550 C CA . GLU A 1 71 ? 14.273 -8.510 0.283 1.00 74.44 71 GLU A CA 1
ATOM 551 C C . GLU A 1 71 ? 13.197 -8.954 -0.720 1.00 74.44 71 GLU A C 1
ATOM 553 O O . GLU A 1 71 ? 12.822 -10.126 -0.781 1.00 74.44 71 GLU A O 1
ATOM 558 N N . GLY A 1 72 ? 12.653 -8.015 -1.494 1.00 84.06 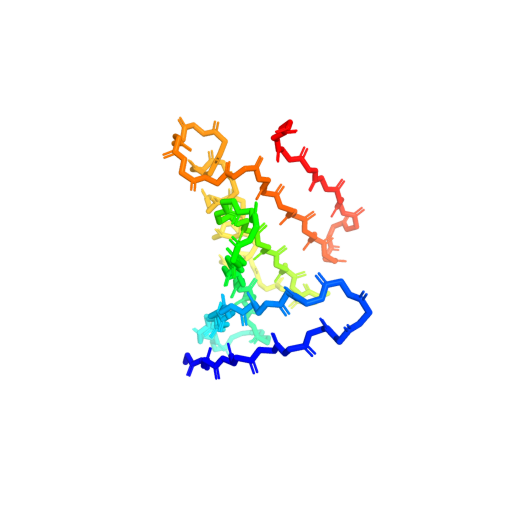72 GLY A N 1
ATOM 559 C CA . GLY A 1 72 ? 11.619 -8.342 -2.482 1.00 84.06 72 GLY A CA 1
ATOM 560 C C . GLY A 1 72 ? 10.914 -7.139 -3.092 1.00 84.06 72 GLY A C 1
ATOM 561 O O . GLY A 1 72 ? 10.440 -7.222 -4.225 1.00 84.06 72 GLY A O 1
ATOM 562 N N . TYR A 1 73 ? 10.897 -6.009 -2.384 1.00 94.44 73 TYR A N 1
ATOM 563 C CA . TYR A 1 73 ? 10.387 -4.751 -2.912 1.00 94.44 73 TYR A CA 1
ATOM 564 C C . TYR A 1 73 ? 11.484 -3.697 -2.947 1.00 94.44 73 TYR A C 1
ATOM 566 O O . TYR A 1 73 ? 12.217 -3.530 -1.977 1.00 94.44 73 TYR A O 1
ATOM 574 N N . ARG A 1 74 ? 11.565 -2.948 -4.050 1.00 94.69 74 ARG A N 1
ATOM 575 C CA . ARG A 1 74 ? 12.433 -1.770 -4.128 1.00 94.69 74 ARG A CA 1
ATOM 576 C C . ARG A 1 74 ? 11.973 -0.697 -3.146 1.00 94.69 74 ARG A C 1
ATOM 578 O O . ARG A 1 74 ? 12.789 -0.106 -2.452 1.00 94.69 74 ARG A O 1
ATOM 585 N N . PHE A 1 75 ? 10.663 -0.462 -3.097 1.00 95.75 75 PHE A N 1
ATOM 586 C CA . PHE A 1 75 ? 10.039 0.436 -2.136 1.00 95.75 75 PHE A CA 1
ATOM 587 C C . PHE A 1 75 ? 8.805 -0.207 -1.516 1.00 95.75 75 PHE A C 1
ATOM 589 O O . PHE A 1 75 ? 8.019 -0.848 -2.215 1.00 95.75 75 PHE A O 1
ATOM 596 N N . ALA A 1 76 ? 8.596 0.047 -0.229 1.00 97.25 76 ALA A N 1
ATOM 597 C CA . ALA A 1 76 ? 7.342 -0.192 0.466 1.00 97.25 76 ALA A CA 1
ATOM 598 C C . ALA A 1 76 ? 6.779 1.150 0.948 1.00 97.25 76 ALA A C 1
ATOM 600 O O . ALA A 1 76 ? 7.412 1.849 1.738 1.00 97.25 76 ALA A O 1
ATOM 601 N N . GLN A 1 77 ? 5.602 1.519 0.449 1.00 97.94 77 GLN A N 1
ATOM 602 C CA . GLN A 1 77 ? 4.848 2.690 0.877 1.00 97.94 77 GLN A CA 1
ATOM 603 C C . GLN A 1 77 ? 3.737 2.296 1.840 1.00 97.94 77 GLN A C 1
ATOM 605 O O . GLN A 1 77 ? 2.932 1.411 1.550 1.00 97.94 77 GLN A O 1
ATOM 610 N N . PHE A 1 78 ? 3.666 3.009 2.957 1.00 98.44 78 PHE A N 1
ATOM 611 C CA . PHE A 1 78 ? 2.694 2.797 4.015 1.00 98.44 78 PHE A CA 1
ATOM 612 C C . PHE A 1 78 ? 1.904 4.074 4.275 1.00 98.44 78 PHE A C 1
ATOM 614 O O . PHE A 1 78 ? 2.459 5.120 4.616 1.00 98.44 78 PHE A O 1
ATOM 621 N N . ILE A 1 79 ? 0.590 3.978 4.098 1.00 98.69 79 ILE A N 1
ATOM 622 C CA . ILE A 1 79 ? -0.361 5.058 4.330 1.00 98.69 79 ILE A CA 1
ATOM 623 C C . ILE A 1 79 ? -1.353 4.584 5.386 1.00 98.69 79 ILE A C 1
ATOM 625 O O . ILE A 1 79 ? -2.261 3.801 5.104 1.00 98.69 79 ILE A O 1
ATOM 629 N N . ASN A 1 80 ? -1.221 5.099 6.601 1.00 98.50 80 ASN A N 1
ATOM 630 C CA . ASN A 1 80 ? -2.190 4.892 7.659 1.00 98.50 80 ASN A CA 1
ATOM 631 C C . ASN A 1 80 ? -3.070 6.130 7.824 1.00 98.50 80 ASN A C 1
ATOM 633 O O . ASN A 1 80 ? -2.737 7.072 8.543 1.00 98.50 80 ASN A O 1
ATOM 637 N N . ARG A 1 81 ? -4.238 6.120 7.170 1.00 98.44 81 ARG A N 1
ATOM 638 C CA . ARG A 1 81 ? -5.179 7.247 7.237 1.00 98.44 81 ARG A CA 1
ATOM 639 C C . ARG A 1 81 ? -5.846 7.378 8.603 1.00 98.44 81 ARG A C 1
ATOM 641 O O . ARG A 1 81 ? -6.200 8.493 8.970 1.00 98.44 81 ARG A O 1
ATOM 648 N N . ARG A 1 82 ? -6.026 6.269 9.333 1.00 98.00 82 ARG A N 1
ATOM 649 C CA . ARG A 1 82 ? -6.642 6.261 10.669 1.00 98.00 82 ARG A CA 1
ATOM 650 C C . ARG A 1 82 ? -5.802 7.062 11.662 1.00 98.00 82 ARG A C 1
ATOM 652 O O . ARG A 1 82 ? -6.342 7.932 12.338 1.00 98.00 82 ARG A O 1
ATOM 659 N N . ASP A 1 83 ? -4.494 6.810 11.686 1.00 98.25 83 ASP A N 1
ATOM 660 C CA . ASP A 1 83 ? -3.570 7.446 12.639 1.00 98.25 83 ASP A CA 1
ATOM 661 C C . ASP A 1 83 ? -2.806 8.638 12.037 1.00 98.25 83 ASP A C 1
ATOM 663 O O . ASP A 1 83 ? -2.037 9.298 12.730 1.00 98.25 83 ASP A O 1
ATOM 667 N N . LYS A 1 84 ? -3.048 8.946 10.754 1.00 97.94 84 LYS A N 1
ATOM 668 C CA . LYS A 1 84 ? -2.363 9.995 9.976 1.00 97.94 84 LYS A CA 1
ATOM 669 C C . LYS A 1 84 ? -0.845 9.792 9.899 1.00 97.94 84 LYS A C 1
ATOM 671 O O . LYS A 1 84 ? -0.084 10.757 9.912 1.00 97.94 84 LYS A O 1
ATOM 676 N N . GLU A 1 85 ? -0.421 8.541 9.778 1.00 98.12 85 GLU A N 1
ATOM 677 C CA . GLU A 1 85 ? 0.979 8.159 9.607 1.00 98.12 85 GLU A CA 1
ATOM 678 C C . GLU A 1 85 ? 1.260 7.819 8.140 1.00 98.12 85 GLU A C 1
ATOM 680 O O . GLU A 1 85 ? 0.476 7.141 7.473 1.00 98.12 85 GLU A O 1
ATOM 685 N N . TYR A 1 86 ? 2.397 8.296 7.640 1.00 97.81 86 TYR A N 1
ATOM 686 C CA . TYR A 1 86 ? 2.84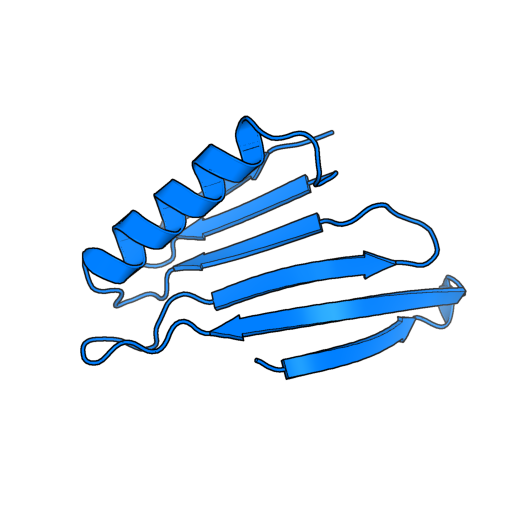2 8.082 6.268 1.00 97.81 86 TYR A CA 1
ATOM 687 C C . TYR A 1 86 ? 4.326 7.755 6.307 1.00 97.81 86 TYR A C 1
ATOM 689 O O . TYR A 1 86 ? 5.111 8.516 6.872 1.00 97.81 86 TYR A O 1
ATOM 697 N N . SER A 1 87 ? 4.713 6.615 5.753 1.00 97.00 87 SER A N 1
ATOM 698 C CA . SER A 1 87 ? 6.090 6.133 5.822 1.00 97.00 87 SER A CA 1
ATOM 699 C C . SER A 1 87 ? 6.483 5.407 4.551 1.00 97.00 87 SER A C 1
ATOM 701 O O . SER A 1 87 ? 5.646 4.796 3.889 1.00 97.00 87 SER A O 1
ATOM 703 N N . ARG A 1 88 ? 7.777 5.474 4.239 1.00 95.69 88 ARG A N 1
ATOM 704 C CA . ARG A 1 88 ? 8.397 4.786 3.111 1.00 95.69 88 ARG A CA 1
ATOM 705 C C . ARG A 1 88 ? 9.610 4.010 3.590 1.00 95.69 88 ARG A C 1
ATOM 707 O O . ARG A 1 88 ? 10.430 4.559 4.323 1.00 95.69 88 ARG A O 1
ATOM 714 N N . HIS A 1 89 ? 9.776 2.802 3.076 1.00 95.31 89 HIS A N 1
ATOM 715 C CA . HIS A 1 89 ? 10.998 2.019 3.199 1.00 95.31 89 HIS A CA 1
ATOM 716 C C . HIS A 1 89 ? 11.562 1.679 1.809 1.00 95.31 89 HIS A C 1
ATOM 718 O O . HIS A 1 89 ? 10.785 1.520 0.867 1.00 95.31 89 HIS A O 1
ATOM 724 N N . GLY A 1 90 ? 12.889 1.580 1.679 1.00 90.06 90 GLY A N 1
ATOM 725 C CA . GLY A 1 90 ? 13.595 1.265 0.425 1.00 90.06 90 GLY A CA 1
ATOM 726 C C . GLY A 1 90 ? 14.416 2.422 -0.170 1.00 90.06 90 GLY A C 1
ATOM 727 O O . GLY A 1 90 ? 14.273 3.573 0.259 1.00 90.06 90 GLY A O 1
ATOM 728 N N . PHE A 1 91 ? 15.275 2.106 -1.150 1.00 73.25 91 PHE A N 1
ATOM 729 C CA . PHE A 1 91 ? 16.219 3.018 -1.824 1.00 73.25 91 PHE A CA 1
ATOM 730 C C . PHE A 1 91 ? 16.294 2.786 -3.350 1.00 73.25 91 PHE A C 1
ATOM 732 O O . PHE A 1 91 ? 16.116 1.647 -3.832 1.00 73.25 91 PHE A O 1
#